Protein AF-A0A2D6MC67-F1 (afdb_monomer_lite)

Sequence (127 aa):
MSVSVLIITPRHADPTTIERLKERLAPCSVCTTSEEYDRRFMDAGSWSAWIRILAQGKDLYSQQPLFDEFYCLHLDLGKVNAELVNRALHIGKPVRYIDKNGTSRTVFSVEVVDPEDWATGWTINHD

Radius of gyration: 13.81 Å; chains: 1; bounding box: 29×30×40 Å

pLDDT: mean 92.16, std 5.94, range [59.84, 97.75]

Foldseek 3Di:
DAAEEEEEDAPDDDVVVVVVVVVVSPPHHYDYPVRLCVVPVVVLVDLVSSLCCQQPNADPPVRHRNHQEYEYADFFAAPSSQSSVQSNLVVPRWYWYQYPVRDIWTWNHKDAQDPVRRRGRIGTDTD

Structure (mmCIF, N/CA/C/O backbone):
data_AF-A0A2D6MC67-F1
#
_entry.id   AF-A0A2D6MC67-F1
#
loop_
_atom_site.group_PDB
_atom_site.id
_atom_site.type_symbol
_atom_site.label_atom_id
_atom_site.label_alt_id
_atom_site.label_comp_id
_atom_site.label_asym_id
_atom_site.label_entity_id
_atom_site.label_seq_id
_atom_site.pdbx_PDB_ins_code
_atom_site.Cartn_x
_atom_site.Cartn_y
_atom_site.Cartn_z
_atom_site.occupancy
_atom_site.B_iso_or_equiv
_atom_site.auth_seq_id
_atom_site.auth_comp_id
_atom_site.auth_asym_id
_atom_site.auth_atom_id
_atom_site.pdbx_PDB_model_num
ATOM 1 N N . MET A 1 1 ? -13.484 2.156 16.985 1.00 59.84 1 MET A N 1
ATOM 2 C CA . MET A 1 1 ? -12.155 1.617 16.629 1.00 59.84 1 MET A CA 1
ATOM 3 C C . MET A 1 1 ? -11.601 2.524 15.547 1.00 59.84 1 MET A C 1
ATOM 5 O O . MET A 1 1 ? -12.354 2.827 14.632 1.00 59.84 1 MET A O 1
ATOM 9 N N . SER A 1 2 ? -10.392 3.062 15.721 1.00 77.62 2 SER A N 1
ATOM 10 C CA . SER A 1 2 ? -9.775 3.916 14.698 1.00 77.62 2 SER A CA 1
ATOM 11 C C . SER A 1 2 ? -9.138 3.012 13.650 1.00 77.62 2 SER A C 1
ATOM 13 O O . SER A 1 2 ? -8.395 2.112 14.027 1.00 77.62 2 SER A O 1
ATOM 15 N N . VAL A 1 3 ? -9.481 3.211 12.379 1.00 89.19 3 VAL A N 1
ATOM 16 C CA . VAL A 1 3 ? -8.892 2.464 11.263 1.00 89.19 3 VAL A CA 1
ATOM 17 C C . VAL A 1 3 ? -7.472 2.977 11.047 1.00 89.19 3 VAL A C 1
ATOM 19 O O . VAL A 1 3 ? -7.234 4.187 11.041 1.00 89.19 3 VAL A O 1
ATOM 22 N N . SER A 1 4 ? -6.528 2.060 10.898 1.00 93.56 4 SER A N 1
ATOM 23 C CA . SER A 1 4 ? -5.124 2.332 10.607 1.00 93.56 4 SER A CA 1
ATOM 24 C C . SER A 1 4 ? -4.834 2.082 9.129 1.00 93.56 4 SER A C 1
ATOM 26 O O . SER A 1 4 ? -5.236 1.069 8.559 1.00 93.56 4 SER A O 1
ATOM 28 N N . VAL A 1 5 ? -4.155 3.017 8.478 1.00 95.50 5 VAL A N 1
ATOM 29 C CA . VAL A 1 5 ? -3.977 3.021 7.027 1.00 95.50 5 VAL A CA 1
ATOM 30 C C . VAL A 1 5 ? -2.515 3.232 6.667 1.00 95.50 5 VAL A C 1
ATOM 32 O O . VAL A 1 5 ? -1.876 4.158 7.170 1.00 95.50 5 VAL A O 1
ATOM 35 N N . LEU A 1 6 ? -2.007 2.406 5.750 1.00 96.75 6 LEU A N 1
ATOM 36 C CA . LEU A 1 6 ? -0.704 2.606 5.127 1.00 96.75 6 LEU A CA 1
ATOM 37 C C . LEU A 1 6 ? -0.858 3.149 3.702 1.00 96.75 6 LEU A C 1
ATOM 39 O O . LEU A 1 6 ? -1.429 2.494 2.832 1.00 96.75 6 LEU A O 1
ATOM 43 N N . ILE A 1 7 ? -0.288 4.319 3.438 1.00 95.31 7 ILE A N 1
ATOM 44 C CA . ILE A 1 7 ? -0.123 4.867 2.093 1.00 95.31 7 ILE A CA 1
ATOM 45 C C . ILE A 1 7 ? 1.195 4.350 1.518 1.00 95.31 7 ILE A C 1
ATOM 47 O O . ILE A 1 7 ? 2.278 4.639 2.030 1.00 95.31 7 ILE A O 1
ATOM 51 N N . ILE A 1 8 ? 1.104 3.620 0.415 1.00 94.56 8 ILE A N 1
ATOM 52 C CA . ILE A 1 8 ? 2.244 3.165 -0.371 1.00 94.56 8 ILE A CA 1
ATOM 53 C C . ILE A 1 8 ? 2.700 4.322 -1.254 1.00 94.56 8 ILE A C 1
ATOM 55 O O . ILE A 1 8 ? 2.077 4.653 -2.268 1.00 94.56 8 ILE A O 1
ATOM 59 N N . THR A 1 9 ? 3.790 4.956 -0.833 1.00 86.44 9 THR A N 1
ATOM 60 C CA . THR A 1 9 ? 4.388 6.104 -1.504 1.00 86.44 9 THR A CA 1
ATOM 61 C C . THR A 1 9 ? 5.442 5.637 -2.507 1.00 86.44 9 THR A C 1
ATOM 63 O O . THR A 1 9 ? 6.388 4.933 -2.138 1.00 86.44 9 THR A O 1
ATOM 66 N N . PRO A 1 10 ? 5.343 6.017 -3.791 1.00 77.69 10 PRO A N 1
ATOM 67 C CA . PRO A 1 10 ? 6.495 5.931 -4.674 1.00 77.69 10 PRO A CA 1
ATOM 68 C C . PRO A 1 10 ? 7.558 6.954 -4.274 1.00 77.69 10 PRO A C 1
ATOM 70 O O . PRO A 1 10 ? 7.290 7.941 -3.586 1.00 77.69 10 PRO A O 1
ATOM 73 N N . ARG A 1 11 ? 8.772 6.748 -4.790 1.00 69.88 11 ARG A N 1
ATOM 74 C CA . ARG A 1 11 ? 9.948 7.589 -4.523 1.00 69.88 11 ARG A CA 1
ATOM 75 C C . ARG A 1 11 ? 9.741 9.080 -4.835 1.00 69.88 11 ARG A C 1
ATOM 77 O O . ARG A 1 11 ? 10.428 9.914 -4.257 1.00 69.88 11 ARG A O 1
ATOM 84 N N . HIS A 1 12 ? 8.807 9.407 -5.728 1.00 69.94 12 HIS A N 1
ATOM 85 C CA . HIS A 1 12 ? 8.536 10.769 -6.201 1.00 69.94 12 HIS A CA 1
ATOM 86 C C . HIS A 1 12 ? 7.087 11.214 -5.963 1.00 69.94 12 HIS A C 1
ATOM 88 O O . HIS A 1 12 ? 6.567 12.040 -6.710 1.00 69.94 12 HIS A O 1
ATOM 94 N N . ALA A 1 13 ? 6.421 10.658 -4.948 1.00 74.38 13 ALA A N 1
ATOM 95 C CA . ALA A 1 13 ? 5.084 11.102 -4.578 1.00 74.38 13 ALA A CA 1
ATOM 96 C C . ALA A 1 13 ? 5.093 12.595 -4.216 1.00 74.38 13 ALA A C 1
ATOM 98 O O . ALA A 1 13 ? 5.902 13.036 -3.399 1.00 74.38 13 ALA A O 1
ATOM 99 N N . ASP A 1 14 ? 4.181 13.364 -4.811 1.00 82.38 14 ASP A N 1
ATOM 100 C CA . ASP A 1 14 ? 3.976 14.765 -4.452 1.00 82.38 14 ASP A CA 1
ATOM 101 C C . ASP A 1 14 ? 3.478 14.862 -2.994 1.00 82.38 14 ASP A C 1
ATOM 103 O O . ASP A 1 14 ? 2.413 14.312 -2.680 1.00 82.38 14 ASP A O 1
ATOM 107 N N . PRO A 1 15 ? 4.198 15.570 -2.099 1.00 85.31 15 PRO A N 1
ATOM 108 C CA . PRO A 1 15 ? 3.794 15.742 -0.704 1.00 85.31 15 PRO A CA 1
ATOM 109 C C . PRO A 1 15 ? 2.377 16.301 -0.554 1.00 85.31 15 PRO A C 1
ATOM 111 O O . PRO A 1 15 ? 1.644 15.897 0.345 1.00 85.31 15 PRO A O 1
ATOM 114 N N . THR A 1 16 ? 1.949 17.172 -1.473 1.00 86.62 16 THR A N 1
ATOM 115 C CA . THR A 1 16 ? 0.604 17.766 -1.455 1.00 86.62 16 THR A CA 1
ATOM 116 C C . THR A 1 16 ? -0.482 16.703 -1.615 1.00 86.62 16 THR A C 1
ATOM 118 O O . THR A 1 16 ? -1.535 16.778 -0.984 1.00 86.62 16 THR A O 1
ATOM 121 N N . THR A 1 17 ? -0.232 15.693 -2.449 1.00 85.12 17 THR A N 1
ATOM 122 C CA . THR A 1 17 ? -1.160 14.580 -2.676 1.00 85.12 17 THR A CA 1
ATOM 123 C C . THR A 1 17 ? -1.265 13.686 -1.438 1.00 85.12 17 THR A C 1
ATOM 125 O O . THR A 1 17 ? -2.368 13.282 -1.069 1.00 85.12 17 THR A O 1
ATOM 128 N N . ILE A 1 18 ? -0.142 13.427 -0.759 1.00 88.69 18 ILE A N 1
ATOM 129 C CA . ILE A 1 18 ? -0.113 12.653 0.491 1.00 88.69 18 ILE A CA 1
ATOM 130 C C . ILE A 1 18 ? -0.913 13.367 1.584 1.00 88.69 18 ILE A C 1
ATOM 132 O O . ILE A 1 18 ? -1.758 12.741 2.220 1.00 88.69 18 ILE A O 1
ATOM 136 N N . GLU A 1 19 ? -0.690 14.667 1.781 1.00 90.12 19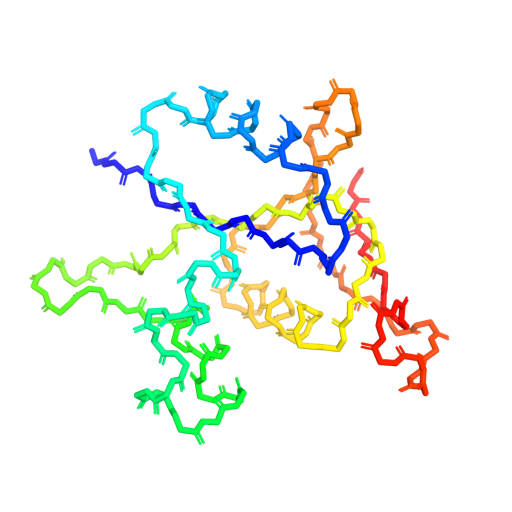 GLU A N 1
ATOM 137 C CA . GLU A 1 19 ? -1.383 15.431 2.825 1.00 90.12 19 GLU A CA 1
ATOM 138 C C . GLU A 1 19 ? -2.890 15.532 2.560 1.00 90.12 19 GLU A C 1
ATOM 140 O O . GLU A 1 19 ? -3.687 15.239 3.449 1.00 90.12 19 GLU A O 1
ATOM 145 N N . ARG A 1 20 ? -3.309 15.788 1.313 1.00 88.31 20 ARG A N 1
ATOM 146 C CA . ARG A 1 20 ? -4.737 15.738 0.938 1.00 88.31 20 ARG A CA 1
ATOM 147 C C . ARG A 1 20 ? -5.367 14.376 1.213 1.00 88.31 20 ARG A C 1
ATOM 149 O O . ARG A 1 20 ? -6.532 14.298 1.604 1.00 88.31 20 ARG A O 1
ATOM 156 N N . LEU A 1 21 ? -4.623 13.289 0.994 1.00 87.69 21 LEU A N 1
ATOM 157 C CA . LEU A 1 21 ? -5.123 11.954 1.295 1.00 87.69 21 LEU A CA 1
ATOM 158 C C . LEU A 1 21 ? -5.233 11.721 2.808 1.00 87.69 21 LEU A C 1
ATOM 160 O O . LEU A 1 21 ? -6.246 11.187 3.255 1.00 87.69 21 LEU A O 1
ATOM 164 N N . LYS A 1 22 ? -4.246 12.160 3.597 1.00 91.25 22 LYS A N 1
ATOM 165 C CA . LYS A 1 22 ? -4.305 12.119 5.068 1.00 91.25 22 LYS A CA 1
ATOM 166 C C . LYS A 1 22 ? -5.525 12.879 5.597 1.00 91.25 22 LYS A C 1
ATOM 168 O O . LYS A 1 22 ? -6.267 12.332 6.407 1.00 91.25 22 LYS A O 1
ATOM 173 N N . GLU A 1 23 ? -5.779 14.087 5.090 1.00 91.19 23 GLU A N 1
ATOM 174 C CA . GLU A 1 23 ? -6.959 14.892 5.438 1.00 91.19 23 GLU A CA 1
ATOM 175 C C . GLU A 1 23 ? -8.264 14.165 5.103 1.00 91.19 23 GLU A C 1
ATOM 177 O O . GLU A 1 23 ? -9.180 14.114 5.923 1.00 91.19 23 GLU A O 1
ATOM 182 N N . ARG A 1 24 ? -8.347 13.550 3.918 1.00 88.06 24 ARG A N 1
ATOM 183 C CA . ARG A 1 24 ? -9.549 12.830 3.481 1.00 88.06 24 ARG A CA 1
ATOM 184 C C . ARG A 1 24 ? -9.827 11.569 4.291 1.00 88.06 24 ARG A C 1
ATOM 186 O O . ARG A 1 24 ? -10.983 11.191 4.455 1.00 88.06 24 ARG A O 1
ATOM 193 N N . LEU A 1 25 ? -8.776 10.891 4.740 1.00 88.69 25 LEU A N 1
ATOM 194 C CA . LEU A 1 25 ? -8.889 9.672 5.531 1.00 88.69 25 LEU A CA 1
ATOM 195 C C . LEU A 1 25 ? -9.156 9.960 7.013 1.00 88.69 25 LEU A C 1
ATOM 197 O O . LEU A 1 25 ? -9.421 9.019 7.756 1.00 88.69 25 LEU A O 1
ATOM 201 N N . ALA A 1 26 ? -9.135 11.216 7.467 1.00 87.75 26 ALA A N 1
ATOM 202 C CA . ALA A 1 26 ? -9.489 11.550 8.842 1.00 87.75 26 ALA A CA 1
ATOM 203 C C . ALA A 1 26 ? -10.902 11.022 9.197 1.00 87.75 26 ALA A C 1
ATOM 205 O O . ALA A 1 26 ? -11.830 11.154 8.397 1.00 87.75 26 ALA A O 1
ATOM 206 N N . PRO A 1 27 ? -11.100 10.418 10.387 1.00 89.62 27 PRO A N 1
ATOM 207 C CA . PRO A 1 27 ? -10.197 10.390 11.542 1.00 89.62 27 PRO A CA 1
ATOM 208 C C . PRO A 1 27 ? -9.256 9.165 11.612 1.00 89.62 27 PRO A C 1
ATOM 210 O O . PRO A 1 27 ? -8.761 8.848 12.694 1.00 89.62 27 PRO A O 1
ATOM 213 N N . CYS A 1 28 ? -9.029 8.446 10.509 1.00 89.44 28 CYS A N 1
ATOM 214 C CA . CYS A 1 28 ? -8.142 7.279 10.486 1.00 89.44 28 CYS A CA 1
ATOM 215 C C . CYS A 1 28 ? -6.698 7.657 10.854 1.00 89.44 28 CYS A C 1
ATOM 217 O O . CYS A 1 28 ? -6.226 8.755 10.555 1.00 89.44 28 CYS A O 1
ATOM 219 N N . SER A 1 29 ? -5.972 6.726 11.473 1.00 91.50 29 SER A N 1
ATOM 220 C CA . SER A 1 29 ? -4.527 6.862 11.665 1.00 91.50 29 SER A CA 1
ATOM 221 C C . SER A 1 29 ? -3.826 6.526 10.354 1.00 91.50 29 SER A C 1
ATOM 223 O O . SER A 1 29 ? -3.927 5.401 9.878 1.00 91.50 29 SER A O 1
ATOM 225 N N . VAL A 1 3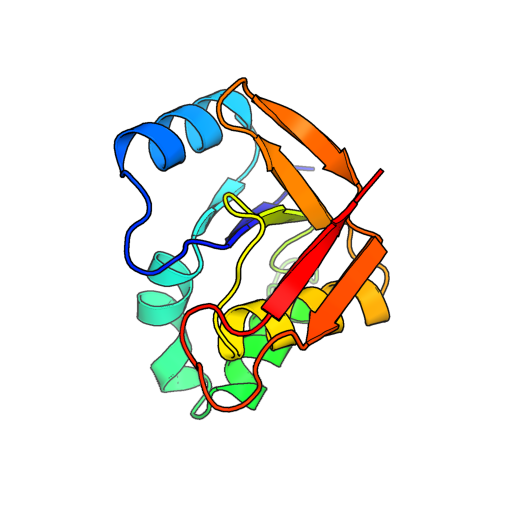0 ? -3.139 7.496 9.755 1.00 93.56 30 VAL A N 1
ATOM 226 C CA . VAL A 1 30 ? -2.508 7.336 8.440 1.00 93.56 30 VAL A CA 1
ATOM 227 C C . VAL A 1 30 ? -0.994 7.419 8.574 1.00 93.56 30 VAL A C 1
ATOM 229 O O . VAL A 1 30 ? -0.477 8.328 9.222 1.00 93.56 30 VAL A O 1
ATOM 232 N N . CYS A 1 31 ? -0.287 6.495 7.930 1.00 94.19 31 CYS A N 1
ATOM 233 C CA . CYS A 1 31 ? 1.167 6.506 7.817 1.00 94.19 31 CYS A CA 1
ATOM 234 C C . CYS A 1 31 ? 1.586 6.202 6.376 1.00 94.19 31 CYS A C 1
ATOM 236 O O . CYS A 1 31 ? 0.833 5.587 5.626 1.00 94.19 31 CYS A O 1
ATOM 238 N N . THR A 1 32 ? 2.779 6.619 5.973 1.00 94.50 32 THR A N 1
ATOM 239 C CA . THR A 1 32 ? 3.357 6.292 4.663 1.00 94.50 32 THR A CA 1
ATOM 240 C C . THR A 1 32 ? 4.405 5.188 4.773 1.00 94.50 32 THR A C 1
ATOM 242 O O . THR A 1 32 ? 5.026 5.002 5.820 1.00 94.50 32 THR A O 1
ATOM 245 N N . THR A 1 33 ? 4.674 4.485 3.671 1.00 94.44 33 THR A N 1
ATOM 246 C CA . THR A 1 33 ? 5.806 3.546 3.590 1.00 94.44 33 THR A CA 1
ATOM 247 C C . THR A 1 33 ? 7.147 4.215 3.895 1.00 94.44 33 THR A C 1
ATOM 249 O O . THR A 1 33 ? 8.016 3.569 4.468 1.00 94.44 33 THR A O 1
ATOM 252 N N . SER A 1 34 ? 7.311 5.505 3.578 1.00 91.94 34 SER A N 1
ATOM 253 C CA . SER A 1 34 ? 8.518 6.268 3.926 1.00 91.94 34 SER A CA 1
ATOM 254 C C . SER A 1 34 ? 8.646 6.497 5.438 1.00 91.94 34 SER A C 1
ATOM 256 O O . SER A 1 34 ? 9.687 6.210 6.017 1.00 91.94 34 SER A O 1
ATOM 258 N N . GLU A 1 35 ? 7.574 6.939 6.100 1.00 93.75 35 GLU A N 1
ATOM 259 C CA . GLU A 1 35 ? 7.557 7.130 7.561 1.00 93.75 35 GLU A CA 1
ATOM 260 C C . GLU A 1 35 ? 7.778 5.799 8.311 1.00 93.75 35 GLU A C 1
ATOM 262 O O . GLU A 1 35 ? 8.469 5.753 9.329 1.00 93.75 35 GLU A O 1
ATOM 267 N N . GLU A 1 36 ? 7.222 4.694 7.807 1.00 94.88 36 GLU A N 1
ATOM 268 C CA . GLU A 1 36 ? 7.434 3.354 8.367 1.00 94.88 36 GLU A CA 1
ATOM 269 C C . GLU A 1 36 ? 8.839 2.801 8.132 1.00 94.88 36 GLU A C 1
ATOM 271 O O . GLU A 1 36 ? 9.342 2.013 8.942 1.00 94.88 36 GLU A O 1
ATOM 276 N N . TYR A 1 37 ? 9.475 3.196 7.030 1.00 93.94 37 TYR A N 1
ATOM 277 C CA . TYR A 1 37 ? 10.861 2.849 6.761 1.00 93.94 37 TYR A CA 1
ATOM 278 C C . TYR A 1 37 ? 11.756 3.478 7.831 1.00 93.94 37 TYR A C 1
ATOM 280 O O . TYR A 1 37 ? 12.461 2.758 8.540 1.00 93.94 37 TYR A O 1
ATOM 288 N N . ASP A 1 38 ? 11.628 4.789 8.041 1.00 93.88 38 ASP A N 1
ATOM 289 C CA . ASP A 1 38 ? 12.413 5.523 9.038 1.00 93.88 38 ASP A CA 1
ATOM 290 C C . ASP A 1 38 ? 12.175 5.007 10.464 1.00 93.88 38 ASP A C 1
ATOM 292 O O . ASP A 1 38 ? 13.087 4.990 11.290 1.00 93.88 38 ASP A O 1
ATOM 296 N N . ARG A 1 39 ? 10.951 4.553 10.759 1.00 93.69 39 ARG A N 1
ATOM 297 C CA . ARG A 1 39 ? 10.568 4.099 12.099 1.00 93.69 39 ARG A CA 1
ATOM 298 C C . ARG A 1 39 ? 11.028 2.681 12.430 1.00 93.69 39 ARG A C 1
ATOM 300 O O . ARG A 1 39 ? 11.357 2.429 13.583 1.00 93.69 39 ARG A O 1
ATOM 307 N N . ARG A 1 40 ? 10.941 1.735 11.486 1.00 92.62 40 ARG A N 1
ATOM 308 C CA . ARG A 1 40 ? 11.020 0.290 11.802 1.00 92.62 40 ARG A CA 1
ATOM 309 C C . ARG A 1 40 ? 11.955 -0.518 10.912 1.00 92.62 40 ARG A C 1
ATOM 311 O O . ARG A 1 40 ? 12.167 -1.695 11.198 1.00 92.62 40 ARG A O 1
ATOM 318 N N . PHE A 1 41 ? 12.501 0.048 9.834 1.00 94.88 41 PHE A N 1
ATOM 319 C CA . PHE A 1 41 ? 13.296 -0.743 8.889 1.00 94.88 41 PHE A CA 1
ATOM 320 C C . PHE A 1 41 ? 14.565 -1.321 9.526 1.00 94.88 41 PHE A C 1
ATOM 322 O O . PHE A 1 41 ? 14.850 -2.507 9.358 1.00 94.88 41 PHE A O 1
ATOM 329 N N . MET A 1 42 ? 15.291 -0.508 10.300 1.00 94.69 42 MET A N 1
ATOM 330 C CA . MET A 1 42 ? 16.524 -0.947 10.963 1.00 94.69 42 MET A CA 1
ATOM 331 C C . MET A 1 42 ? 16.268 -2.088 11.954 1.00 94.69 42 MET A C 1
ATOM 333 O O . MET A 1 42 ? 17.012 -3.066 11.952 1.00 94.69 42 MET A O 1
ATOM 337 N N . ASP A 1 43 ? 15.176 -2.014 12.719 1.00 93.12 43 ASP A N 1
ATOM 338 C CA . ASP A 1 43 ? 14.780 -3.064 13.666 1.00 93.12 43 ASP A CA 1
ATOM 339 C C . ASP A 1 43 ? 14.305 -4.342 12.961 1.00 93.12 43 ASP A C 1
ATOM 341 O O . ASP A 1 43 ? 14.479 -5.449 13.471 1.00 93.12 43 ASP A O 1
ATOM 345 N N . ALA A 1 44 ? 13.716 -4.212 11.768 1.00 93.94 44 ALA A N 1
ATOM 346 C CA . ALA A 1 44 ? 13.294 -5.352 10.961 1.00 93.94 44 ALA A CA 1
ATOM 347 C C . ALA A 1 44 ? 14.484 -6.143 10.384 1.00 93.94 44 ALA A C 1
ATOM 349 O O . ALA A 1 44 ? 14.359 -7.341 10.122 1.00 93.94 44 ALA A O 1
ATOM 350 N N . GLY A 1 45 ? 15.623 -5.485 10.143 1.00 94.38 45 GLY A N 1
ATOM 351 C CA . GLY A 1 45 ? 16.879 -6.100 9.693 1.00 94.38 45 GLY A CA 1
ATOM 352 C C . GLY A 1 45 ? 16.913 -6.574 8.232 1.00 94.38 45 GLY A C 1
ATOM 353 O O . GLY A 1 45 ? 17.967 -6.975 7.744 1.00 94.38 45 GLY A O 1
ATOM 354 N N . SER A 1 46 ? 15.790 -6.545 7.509 1.00 96.12 46 SER A N 1
ATOM 355 C CA . SER A 1 46 ? 15.727 -6.844 6.071 1.00 96.12 46 SER A CA 1
ATOM 356 C C . SER A 1 46 ? 14.436 -6.325 5.436 1.00 96.12 46 SER A C 1
ATOM 358 O O . SER A 1 46 ? 13.417 -6.177 6.112 1.00 96.12 46 SER A O 1
ATOM 360 N N . TRP A 1 47 ? 14.444 -6.148 4.110 1.00 94.88 47 TRP A N 1
ATOM 361 C CA . TRP A 1 47 ? 13.248 -5.802 3.332 1.00 94.88 47 TRP A CA 1
ATOM 362 C C . TRP A 1 47 ? 12.109 -6.801 3.523 1.00 94.88 47 TRP A C 1
ATOM 364 O O . TRP A 1 47 ? 10.980 -6.401 3.790 1.00 94.88 47 TRP A O 1
ATOM 374 N N . SER A 1 48 ? 12.396 -8.102 3.459 1.00 95.81 48 SER A N 1
ATOM 375 C CA . SER A 1 48 ? 11.367 -9.139 3.586 1.00 95.81 48 SER A CA 1
ATOM 376 C C . SER A 1 48 ? 10.750 -9.186 4.988 1.00 95.81 48 SER A C 1
ATOM 378 O O . SER A 1 48 ? 9.543 -9.395 5.123 1.00 95.81 48 SER A O 1
ATOM 380 N N . ALA A 1 49 ? 11.549 -8.963 6.038 1.00 95.94 49 ALA A N 1
ATOM 381 C CA . ALA A 1 49 ? 11.035 -8.850 7.401 1.00 95.94 49 ALA A CA 1
ATOM 382 C C . ALA A 1 49 ? 10.189 -7.584 7.577 1.00 95.94 49 ALA A C 1
ATOM 384 O O . ALA A 1 49 ? 9.101 -7.657 8.148 1.00 95.94 49 ALA A O 1
ATOM 385 N N . TRP A 1 50 ? 10.638 -6.452 7.032 1.00 96.62 50 TRP A N 1
ATOM 386 C CA . TRP A 1 50 ? 9.905 -5.188 7.082 1.00 96.62 50 TRP A CA 1
ATOM 387 C C . TRP A 1 50 ? 8.557 -5.286 6.359 1.00 96.62 50 TRP A C 1
ATOM 389 O O . TRP A 1 50 ? 7.522 -5.002 6.957 1.00 96.62 50 TRP A O 1
ATOM 399 N N . ILE A 1 51 ? 8.530 -5.828 5.137 1.00 96.56 51 ILE A N 1
ATOM 400 C CA . ILE A 1 51 ? 7.295 -6.112 4.387 1.00 96.56 51 ILE A CA 1
ATOM 401 C C . ILE A 1 51 ? 6.344 -6.991 5.206 1.00 96.56 51 ILE A C 1
ATOM 403 O O . ILE A 1 51 ? 5.147 -6.715 5.296 1.00 96.56 51 ILE A O 1
ATOM 407 N N . ARG A 1 52 ? 6.866 -8.050 5.836 1.00 95.50 52 ARG A N 1
ATOM 408 C CA . ARG A 1 52 ? 6.067 -8.929 6.695 1.00 95.50 52 ARG A CA 1
ATOM 409 C C . ARG A 1 52 ? 5.495 -8.177 7.899 1.00 95.50 52 ARG A C 1
ATOM 411 O O . ARG A 1 52 ? 4.339 -8.416 8.236 1.00 95.50 52 ARG A O 1
ATOM 418 N N . ILE A 1 53 ? 6.262 -7.295 8.538 1.00 95.38 53 ILE A N 1
ATOM 419 C CA . ILE A 1 53 ? 5.791 -6.471 9.660 1.00 95.38 53 ILE A CA 1
ATOM 420 C C . ILE A 1 53 ? 4.671 -5.537 9.202 1.00 95.38 53 ILE A C 1
ATOM 422 O O . ILE A 1 53 ? 3.628 -5.503 9.842 1.00 95.38 53 ILE A O 1
ATOM 426 N N . LEU A 1 54 ? 4.817 -4.840 8.078 1.00 96.00 54 LEU A N 1
ATOM 427 C CA . LEU A 1 54 ? 3.768 -3.938 7.594 1.00 96.00 54 LEU A CA 1
ATOM 428 C C . LEU A 1 54 ? 2.495 -4.697 7.203 1.00 96.00 54 LEU A C 1
ATOM 430 O O . LEU A 1 54 ? 1.393 -4.355 7.632 1.00 96.00 54 LEU A O 1
ATOM 434 N N . ALA A 1 55 ? 2.641 -5.780 6.439 1.00 95.25 55 ALA A N 1
ATOM 435 C CA . ALA A 1 55 ? 1.503 -6.563 5.984 1.00 95.25 55 ALA A CA 1
ATOM 436 C C . ALA A 1 55 ? 0.822 -7.331 7.125 1.00 95.25 55 ALA A C 1
ATOM 438 O O . ALA A 1 55 ? -0.395 -7.397 7.148 1.00 95.25 55 ALA A O 1
ATOM 439 N N . GLN A 1 56 ? 1.551 -7.916 8.078 1.00 94.19 56 GLN A N 1
ATOM 440 C CA . GLN A 1 56 ? 1.000 -8.899 9.036 1.00 94.19 56 GLN A CA 1
ATOM 441 C C . GLN A 1 56 ? 1.225 -8.540 10.509 1.00 94.19 56 GLN A C 1
ATOM 443 O O . GLN A 1 56 ? 0.723 -9.237 11.391 1.00 94.19 56 GLN A O 1
ATOM 448 N N . GLY A 1 57 ? 2.001 -7.497 10.789 1.00 91.50 57 GLY A N 1
ATOM 449 C CA . GLY A 1 57 ? 2.343 -7.087 12.141 1.00 91.50 57 GLY A CA 1
ATOM 450 C C . GLY A 1 57 ? 1.128 -6.621 12.926 1.00 91.50 57 GLY A C 1
ATOM 451 O O . GLY A 1 57 ? 0.126 -6.161 12.369 1.00 91.50 57 GLY A O 1
ATOM 452 N N . LYS A 1 58 ? 1.248 -6.747 14.244 1.00 92.25 58 LYS A N 1
ATOM 453 C CA . LYS A 1 58 ? 0.254 -6.312 15.215 1.00 92.25 58 LYS A CA 1
ATOM 454 C C . LYS A 1 58 ? 0.907 -5.401 16.235 1.00 92.25 58 LYS A C 1
ATOM 456 O O . LYS A 1 58 ? 2.073 -5.600 16.579 1.00 92.25 58 LYS A O 1
ATOM 461 N N . ASP A 1 59 ? 0.148 -4.439 16.732 1.00 88.62 59 ASP A N 1
ATOM 462 C CA . ASP A 1 59 ? 0.549 -3.689 17.910 1.00 88.62 59 ASP A CA 1
ATOM 463 C C . ASP A 1 59 ? 0.604 -4.627 19.127 1.00 88.62 59 ASP A C 1
ATOM 465 O O . ASP A 1 59 ? -0.299 -5.438 19.356 1.00 88.62 59 ASP A O 1
ATOM 469 N N . LEU A 1 60 ? 1.691 -4.542 19.896 1.00 85.88 60 LEU A N 1
ATOM 470 C CA . LEU A 1 60 ? 1.981 -5.494 20.972 1.00 85.88 60 LEU A CA 1
ATOM 471 C C . LEU A 1 60 ? 0.942 -5.439 22.094 1.00 85.88 60 LEU A C 1
ATOM 473 O O . LEU A 1 60 ? 0.634 -6.469 22.694 1.00 85.88 60 LEU A O 1
ATOM 477 N N . TYR A 1 61 ? 0.392 -4.257 22.364 1.00 88.00 61 TYR A N 1
ATOM 478 C CA . TYR A 1 61 ? -0.516 -4.040 23.484 1.00 88.00 61 TYR A CA 1
ATOM 479 C C . TYR A 1 61 ? -1.966 -4.321 23.099 1.00 88.00 61 TYR A C 1
ATOM 481 O O . TYR A 1 61 ? -2.661 -5.066 23.784 1.00 88.00 61 TYR A O 1
ATOM 489 N N . SER A 1 62 ? -2.424 -3.753 21.986 1.00 89.19 62 SER A N 1
ATOM 490 C CA . SER A 1 62 ? -3.810 -3.878 21.526 1.00 89.19 62 SER A CA 1
ATOM 491 C C . SER A 1 62 ? -4.086 -5.167 20.752 1.00 89.19 62 SER A C 1
ATOM 493 O O . SER A 1 62 ? -5.252 -5.516 20.558 1.00 89.19 62 SER A O 1
ATOM 495 N N . GLN A 1 63 ? -3.038 -5.866 20.293 1.00 91.38 63 GLN A N 1
ATOM 496 C CA . GLN A 1 63 ? -3.115 -7.049 19.426 1.00 91.38 63 GLN A CA 1
ATOM 497 C C . GLN A 1 63 ? -3.851 -6.802 18.094 1.00 91.38 63 GLN A C 1
ATOM 499 O O . GLN A 1 63 ? -4.151 -7.752 17.362 1.00 91.38 63 GLN A O 1
ATOM 504 N N . GLN A 1 64 ? -4.119 -5.536 17.761 1.00 90.56 64 GLN A N 1
ATOM 505 C CA . GLN A 1 64 ? -4.721 -5.128 16.498 1.00 90.56 64 GLN A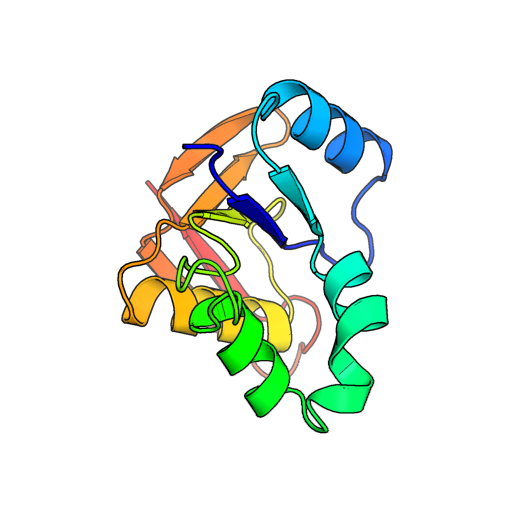 CA 1
ATOM 506 C C . GLN A 1 64 ? -3.668 -5.113 15.387 1.00 90.56 64 GLN A C 1
ATOM 508 O O . GLN A 1 64 ? -2.484 -4.918 15.682 1.00 90.56 64 GLN A O 1
ATOM 513 N N . PRO A 1 65 ? -4.058 -5.325 14.117 1.00 92.56 65 PRO A N 1
ATOM 514 C CA . PRO A 1 65 ? -3.164 -5.116 12.983 1.00 92.56 65 PRO A CA 1
ATOM 515 C C . PRO A 1 65 ? -2.507 -3.730 13.035 1.00 92.56 65 PRO A C 1
ATOM 517 O O . PRO A 1 65 ? -3.141 -2.762 13.436 1.00 92.56 65 PRO A O 1
ATOM 520 N N . LEU A 1 66 ? -1.245 -3.625 12.606 1.00 93.56 66 LEU A N 1
ATOM 521 C CA . LEU A 1 66 ? -0.574 -2.319 12.486 1.00 93.56 66 LEU A CA 1
ATOM 522 C C . LEU A 1 66 ? -1.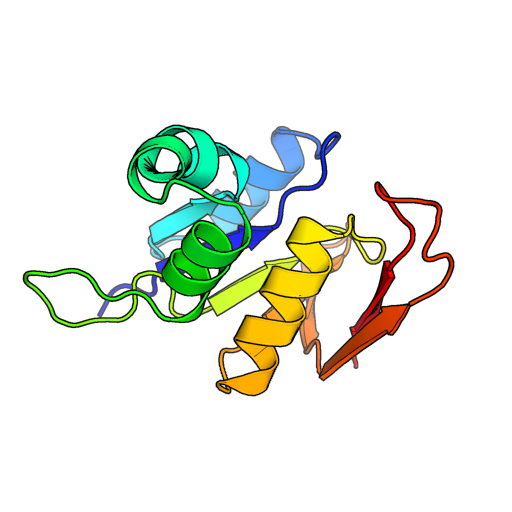252 -1.407 11.456 1.00 93.56 66 LEU A C 1
ATOM 524 O O . LEU A 1 66 ? -1.233 -0.191 11.611 1.00 93.56 66 LEU A O 1
ATOM 528 N N . PHE A 1 67 ? -1.806 -2.020 10.410 1.00 96.06 67 PHE A N 1
ATOM 529 C CA . PHE A 1 67 ? -2.529 -1.363 9.328 1.00 96.06 67 PHE A CA 1
ATOM 530 C C . PHE A 1 67 ? -3.719 -2.229 8.936 1.00 96.06 67 PHE A C 1
ATOM 532 O O . PHE A 1 67 ? -3.543 -3.417 8.652 1.00 96.06 67 PHE A O 1
ATOM 539 N N . ASP A 1 68 ? -4.908 -1.653 8.908 1.00 94.88 68 ASP A N 1
ATOM 540 C CA . ASP A 1 68 ? -6.142 -2.306 8.484 1.00 94.88 68 ASP A CA 1
ATOM 541 C C . ASP A 1 68 ? -6.278 -2.282 6.958 1.00 94.88 68 ASP A C 1
ATOM 543 O O . ASP A 1 68 ? -6.683 -3.279 6.367 1.00 94.88 68 ASP A O 1
ATOM 547 N N . GLU A 1 69 ? -5.874 -1.181 6.313 1.00 95.38 69 GLU A N 1
ATOM 548 C CA . GLU A 1 69 ? -5.990 -0.978 4.863 1.00 95.38 69 GLU A CA 1
ATOM 549 C C . GLU A 1 69 ? -4.730 -0.358 4.242 1.00 95.38 69 GLU A C 1
ATOM 551 O O . GLU A 1 69 ? -3.947 0.328 4.906 1.00 95.38 69 GLU A O 1
ATOM 556 N N . PHE A 1 70 ? -4.552 -0.583 2.939 1.00 96.94 70 PHE A N 1
ATOM 557 C CA . PHE A 1 70 ? -3.423 -0.086 2.153 1.00 96.94 70 PHE A CA 1
ATOM 558 C C . PHE A 1 70 ? -3.919 0.766 0.986 1.00 96.94 70 PHE A C 1
ATOM 560 O O . PHE A 1 70 ? -4.875 0.395 0.306 1.00 96.94 70 PHE A O 1
ATOM 567 N N . TYR A 1 71 ? -3.245 1.885 0.725 1.00 95.56 71 TYR A N 1
ATOM 568 C CA . TYR A 1 71 ? -3.584 2.806 -0.359 1.00 95.56 71 TYR A CA 1
ATOM 569 C C . TYR A 1 71 ? -2.389 3.047 -1.275 1.00 95.56 71 TYR A C 1
ATOM 571 O O . TYR A 1 71 ? -1.355 3.550 -0.845 1.00 95.56 71 TYR A O 1
ATOM 579 N N . CYS A 1 72 ? -2.544 2.728 -2.551 1.00 94.69 72 CYS A N 1
ATOM 580 C CA . CYS A 1 72 ? -1.573 2.989 -3.602 1.00 94.69 72 CYS A CA 1
ATOM 581 C C . CYS A 1 72 ? -1.916 4.301 -4.311 1.00 94.69 72 CYS A C 1
ATOM 583 O O . CYS A 1 72 ? -3.059 4.511 -4.719 1.00 94.69 72 CYS A O 1
ATOM 585 N N . LEU A 1 73 ? -0.921 5.172 -4.482 1.00 91.94 73 LEU A N 1
ATOM 586 C CA . LEU A 1 73 ? -1.086 6.459 -5.174 1.00 91.94 73 LEU A CA 1
ATOM 587 C C . LEU A 1 73 ? -0.774 6.392 -6.676 1.00 91.94 73 LEU A C 1
ATOM 589 O O . LEU A 1 73 ? -1.120 7.299 -7.426 1.00 91.94 73 LEU A O 1
ATOM 593 N N . HIS A 1 74 ? -0.094 5.336 -7.118 1.00 91.25 74 HIS A N 1
ATOM 594 C CA . HIS A 1 74 ? 0.323 5.134 -8.502 1.00 91.25 74 HIS A CA 1
ATOM 595 C C . HIS A 1 74 ? 0.005 3.704 -8.931 1.00 91.25 74 HIS A C 1
ATOM 597 O O . HIS A 1 74 ? -0.034 2.808 -8.087 1.00 91.25 74 HIS A O 1
ATOM 603 N N . LEU A 1 75 ? -0.238 3.525 -10.231 1.00 93.00 75 LEU A N 1
ATOM 604 C CA . LEU A 1 75 ? -0.423 2.203 -10.830 1.00 93.00 75 LEU A CA 1
ATOM 605 C C . LEU A 1 75 ? 0.895 1.441 -10.864 1.00 93.00 75 LEU A C 1
ATOM 607 O O . LEU A 1 75 ? 0.923 0.262 -10.532 1.00 93.00 75 LEU A O 1
ATOM 611 N N . ASP A 1 76 ? 1.976 2.143 -11.192 1.00 93.81 76 ASP A N 1
ATOM 612 C CA . ASP A 1 76 ? 3.302 1.556 -11.273 1.00 93.81 76 ASP A CA 1
ATOM 613 C C . ASP A 1 76 ? 3.982 1.565 -9.902 1.00 93.81 76 ASP A C 1
ATOM 615 O O . ASP A 1 76 ? 3.965 2.558 -9.162 1.00 93.81 76 ASP A O 1
ATOM 619 N N . LEU A 1 77 ? 4.584 0.433 -9.560 1.00 94.06 77 LEU A N 1
ATOM 620 C CA . LEU A 1 77 ? 5.211 0.161 -8.281 1.00 94.06 77 LEU A CA 1
ATOM 621 C C . LEU A 1 77 ? 6.653 -0.294 -8.479 1.00 94.06 77 LEU A C 1
ATOM 623 O O . LEU A 1 77 ? 6.984 -1.023 -9.412 1.00 94.06 77 LEU A O 1
ATOM 627 N N . GLY A 1 78 ? 7.495 0.063 -7.512 1.00 93.44 78 GLY A N 1
ATOM 628 C CA . GLY A 1 78 ? 8.799 -0.567 -7.351 1.00 93.44 78 GLY A CA 1
ATOM 629 C C . GLY A 1 78 ? 8.678 -1.929 -6.676 1.00 93.44 78 GLY A C 1
ATOM 630 O O . GLY A 1 78 ? 7.699 -2.205 -5.975 1.00 93.44 78 GLY A O 1
ATOM 631 N N . LYS A 1 79 ? 9.720 -2.751 -6.813 1.00 93.75 79 LYS A N 1
ATOM 632 C CA . LYS A 1 79 ? 9.753 -4.146 -6.347 1.00 93.75 79 LYS A CA 1
ATOM 633 C C . LYS A 1 79 ? 9.263 -4.333 -4.908 1.00 93.75 79 LYS A C 1
ATOM 635 O O . LYS A 1 79 ? 8.396 -5.157 -4.646 1.00 93.75 79 LYS A O 1
ATOM 640 N N . VAL A 1 80 ? 9.788 -3.536 -3.975 1.00 94.06 80 VAL A N 1
ATOM 641 C CA . VAL A 1 80 ? 9.442 -3.619 -2.543 1.00 94.06 80 VAL A CA 1
ATOM 642 C C . VAL A 1 80 ? 7.961 -3.314 -2.303 1.00 94.06 80 VAL A C 1
ATOM 644 O O . VAL A 1 80 ? 7.294 -4.017 -1.546 1.00 94.06 80 VAL A O 1
ATOM 647 N N . ASN A 1 81 ? 7.432 -2.284 -2.966 1.00 95.44 81 ASN A N 1
ATOM 648 C CA . ASN A 1 81 ? 6.030 -1.899 -2.839 1.00 95.44 81 ASN A CA 1
ATOM 649 C C . ASN A 1 81 ? 5.112 -2.950 -3.476 1.00 95.44 81 ASN A C 1
ATOM 651 O O . ASN A 1 81 ? 4.081 -3.286 -2.899 1.00 95.44 81 ASN A O 1
ATOM 655 N N . ALA A 1 82 ? 5.504 -3.519 -4.616 1.00 96.12 82 ALA A N 1
ATOM 656 C CA . ALA A 1 82 ? 4.792 -4.618 -5.258 1.00 96.12 82 ALA A CA 1
ATOM 657 C C . ALA A 1 82 ? 4.748 -5.873 -4.372 1.00 96.12 82 ALA A C 1
ATOM 659 O O . ALA A 1 82 ? 3.685 -6.468 -4.188 1.00 96.12 82 ALA A O 1
ATOM 660 N N . GLU A 1 83 ? 5.876 -6.254 -3.764 1.00 96.25 83 GLU A N 1
ATOM 661 C CA . GLU A 1 83 ? 5.942 -7.358 -2.800 1.00 96.25 83 GLU A CA 1
ATOM 662 C C . GLU A 1 83 ? 5.050 -7.097 -1.577 1.00 96.25 83 GLU A C 1
ATOM 664 O O . GLU A 1 83 ? 4.347 -8.004 -1.124 1.00 96.25 83 GLU A O 1
ATOM 669 N N . LEU A 1 84 ? 5.022 -5.859 -1.072 1.00 96.81 84 LEU A N 1
ATOM 670 C CA . LEU A 1 84 ? 4.151 -5.453 0.030 1.00 96.81 84 LEU A CA 1
ATOM 671 C C . LEU A 1 84 ? 2.665 -5.566 -0.325 1.00 96.81 84 LEU A C 1
ATOM 673 O O . LEU A 1 84 ? 1.907 -6.164 0.441 1.00 96.81 84 LEU A O 1
ATOM 677 N N . VAL A 1 85 ? 2.255 -5.043 -1.484 1.00 97.12 85 VAL A N 1
ATOM 678 C CA . VAL A 1 85 ? 0.868 -5.140 -1.966 1.00 97.12 85 VAL A CA 1
ATOM 679 C C . VAL A 1 85 ? 0.466 -6.598 -2.147 1.00 97.12 85 VAL A C 1
ATOM 681 O O . VAL A 1 85 ? -0.556 -7.017 -1.609 1.00 97.12 85 VAL A O 1
ATOM 684 N N . ASN A 1 86 ? 1.286 -7.398 -2.830 1.00 97.19 86 ASN A N 1
ATOM 685 C CA . ASN A 1 86 ? 1.014 -8.822 -3.023 1.00 97.19 86 ASN A CA 1
ATOM 686 C C . ASN A 1 86 ? 0.865 -9.559 -1.690 1.00 97.19 86 ASN A C 1
ATOM 688 O O . ASN A 1 86 ? -0.048 -10.368 -1.520 1.00 97.19 86 ASN A O 1
ATOM 692 N N . ARG A 1 87 ? 1.726 -9.256 -0.712 1.00 96.81 87 ARG A N 1
ATOM 693 C CA . ARG A 1 87 ? 1.641 -9.832 0.633 1.00 96.81 87 ARG A CA 1
ATOM 694 C C . ARG A 1 87 ? 0.342 -9.437 1.333 1.00 96.81 87 ARG A C 1
ATOM 696 O O . ARG A 1 87 ? -0.258 -10.303 1.964 1.00 96.81 87 ARG A O 1
ATOM 703 N N . ALA A 1 88 ? -0.071 -8.172 1.240 1.00 96.88 88 ALA A N 1
ATOM 704 C CA . ALA A 1 88 ? -1.307 -7.662 1.832 1.00 96.88 88 ALA A CA 1
ATOM 705 C C . ALA A 1 88 ? -2.551 -8.313 1.201 1.00 96.88 88 ALA A C 1
ATOM 707 O O . ALA A 1 88 ? -3.406 -8.822 1.925 1.00 96.88 88 ALA A O 1
ATOM 708 N N . LEU A 1 89 ? -2.605 -8.403 -0.130 1.00 97.00 89 LEU A N 1
ATOM 709 C CA . LEU A 1 89 ? -3.679 -9.092 -0.851 1.00 97.00 89 LEU A CA 1
ATOM 710 C C . LEU A 1 89 ? -3.765 -10.572 -0.460 1.00 97.00 89 LEU A C 1
ATOM 712 O O . LEU A 1 89 ? -4.844 -11.078 -0.167 1.00 97.00 89 LEU A O 1
ATOM 716 N N . HIS A 1 90 ? -2.622 -11.260 -0.390 1.00 96.56 90 HIS A N 1
ATOM 717 C CA . HIS A 1 90 ? -2.567 -12.691 -0.084 1.00 96.56 90 HIS A CA 1
ATOM 718 C C . HIS A 1 90 ? -3.138 -13.044 1.299 1.00 96.56 90 HIS A C 1
ATOM 720 O O . HIS A 1 90 ? -3.682 -14.127 1.488 1.00 96.56 90 HIS A O 1
ATOM 726 N N . ILE A 1 91 ? -3.029 -12.137 2.271 1.00 94.81 91 ILE A N 1
ATOM 727 C CA . ILE A 1 91 ? -3.610 -12.314 3.613 1.00 94.81 91 ILE A CA 1
ATOM 728 C C . ILE A 1 91 ? -5.018 -11.722 3.752 1.00 94.81 91 ILE A C 1
ATOM 730 O O . ILE A 1 91 ? -5.538 -11.659 4.865 1.00 94.81 91 ILE A O 1
ATOM 734 N N . GLY A 1 92 ? -5.616 -11.258 2.654 1.00 95.00 92 GLY A N 1
ATOM 735 C CA . GLY A 1 92 ? -6.962 -10.693 2.636 1.00 95.00 92 GLY A CA 1
ATOM 736 C C . GLY A 1 92 ? -7.066 -9.275 3.197 1.00 95.00 92 GLY A C 1
ATOM 737 O O . GLY A 1 92 ? -8.158 -8.876 3.599 1.00 95.00 92 GLY A O 1
ATOM 738 N N . LYS A 1 93 ? -5.969 -8.507 3.251 1.00 95.62 93 LYS A N 1
ATOM 739 C CA . LYS A 1 93 ? -6.055 -7.087 3.613 1.00 95.62 93 LYS A CA 1
ATOM 740 C C . LYS A 1 93 ? -6.583 -6.264 2.435 1.00 95.62 93 LYS A C 1
ATOM 742 O O . LYS A 1 93 ? -6.106 -6.455 1.314 1.00 95.62 93 LYS A O 1
ATOM 747 N N . PRO A 1 94 ? -7.514 -5.324 2.674 1.00 96.19 94 PRO A N 1
ATOM 748 C CA . PRO A 1 94 ? -7.963 -4.399 1.647 1.00 96.19 94 PRO A CA 1
ATOM 749 C C . PRO A 1 94 ? -6.803 -3.558 1.113 1.00 96.19 94 PRO A C 1
ATOM 751 O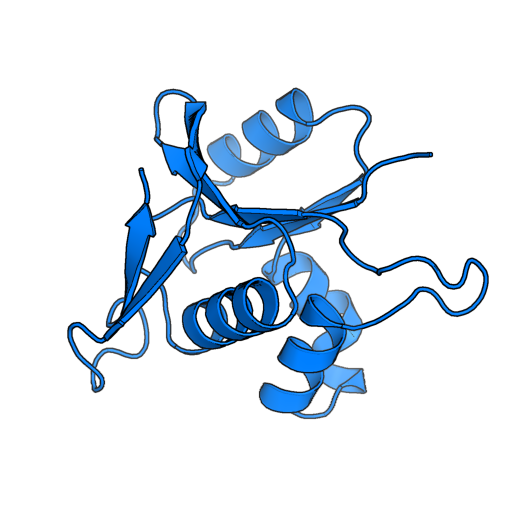 O . PRO A 1 94 ? -6.084 -2.904 1.875 1.00 96.19 94 PRO A O 1
ATOM 754 N N . VAL A 1 95 ? -6.660 -3.549 -0.209 1.00 97.69 95 VAL A N 1
ATOM 755 C CA . VAL A 1 95 ? -5.752 -2.655 -0.924 1.00 97.69 95 VAL A CA 1
ATOM 756 C C . VAL A 1 95 ? -6.571 -1.840 -1.916 1.00 97.69 95 VAL A C 1
ATOM 758 O O . VAL A 1 95 ? -7.394 -2.381 -2.658 1.00 97.69 95 VAL A O 1
ATOM 761 N N . ARG A 1 96 ? -6.362 -0.526 -1.923 1.00 96.56 96 ARG A N 1
ATOM 762 C CA . ARG A 1 96 ? -7.057 0.408 -2.805 1.00 96.56 96 ARG A CA 1
ATOM 763 C C . ARG A 1 96 ? -6.065 1.234 -3.602 1.00 96.56 96 ARG A C 1
ATOM 765 O O . ARG A 1 96 ? -5.054 1.677 -3.073 1.00 96.56 96 ARG A O 1
ATOM 772 N N . TYR A 1 97 ? -6.382 1.495 -4.858 1.00 94.94 97 TYR A N 1
ATOM 773 C CA . TYR A 1 97 ? -5.714 2.502 -5.668 1.00 94.94 97 TYR A CA 1
ATOM 774 C C . TYR A 1 97 ? -6.526 3.796 -5.596 1.00 94.94 97 TYR A C 1
ATOM 776 O O . TYR A 1 97 ? -7.758 3.752 -5.626 1.00 94.94 97 TYR A O 1
ATOM 784 N N . ILE A 1 98 ? -5.859 4.942 -5.463 1.00 91.25 98 ILE A N 1
ATOM 785 C CA . ILE A 1 98 ? -6.489 6.259 -5.570 1.00 91.25 98 ILE A CA 1
ATOM 786 C C . ILE A 1 98 ? -5.894 6.994 -6.762 1.00 91.25 98 ILE A C 1
ATOM 788 O O . ILE A 1 98 ? -4.691 7.243 -6.812 1.00 91.25 98 ILE A O 1
ATOM 792 N N . ASP A 1 99 ? -6.760 7.371 -7.701 1.00 87.94 99 ASP A N 1
ATOM 793 C CA . ASP A 1 99 ? -6.361 8.190 -8.838 1.00 87.94 99 ASP A CA 1
ATOM 794 C C . ASP A 1 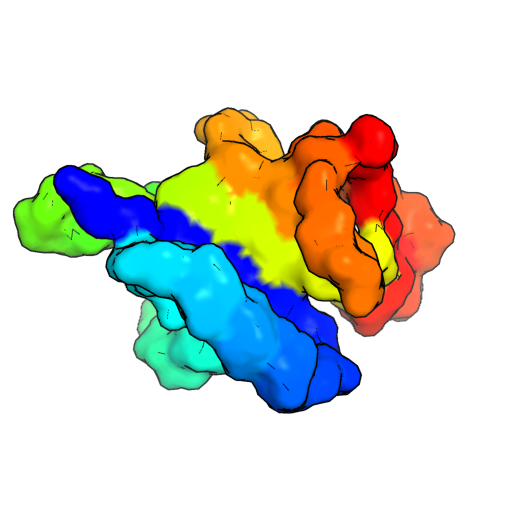99 ? -6.167 9.668 -8.447 1.00 87.94 99 ASP A C 1
ATOM 796 O O . ASP A 1 99 ? -6.545 10.130 -7.367 1.00 87.94 99 ASP A O 1
ATOM 800 N N . LYS A 1 100 ? -5.616 10.454 -9.374 1.00 82.25 100 LYS A N 1
ATOM 801 C CA . LYS A 1 100 ? -5.409 11.904 -9.206 1.00 82.25 100 LYS A CA 1
ATOM 802 C C . LYS A 1 100 ? -6.689 12.712 -8.939 1.00 82.25 100 LYS A C 1
ATOM 804 O O . LYS A 1 100 ? -6.603 13.844 -8.473 1.00 82.25 100 LYS A O 1
ATOM 809 N N . ASN A 1 101 ? -7.859 12.163 -9.264 1.00 83.94 101 ASN A N 1
ATOM 810 C CA . ASN A 1 101 ? -9.161 12.784 -9.024 1.00 83.94 101 ASN A CA 1
ATOM 811 C C . ASN A 1 101 ? -9.740 12.375 -7.657 1.00 83.94 101 ASN A C 1
ATOM 813 O O . ASN A 1 101 ? -10.810 12.842 -7.273 1.00 83.94 101 ASN A O 1
ATOM 817 N N . GLY A 1 102 ? -9.051 11.500 -6.919 1.00 82.88 102 GLY A N 1
ATOM 818 C CA . GLY A 1 102 ? -9.510 10.938 -5.660 1.00 82.88 102 GLY A CA 1
ATOM 819 C C . GLY A 1 102 ? -10.426 9.721 -5.820 1.00 82.88 102 GLY A C 1
ATOM 820 O O . GLY A 1 102 ? -10.932 9.215 -4.814 1.00 82.88 102 GLY A O 1
ATOM 821 N N . THR A 1 103 ? -10.668 9.220 -7.029 1.00 89.44 103 THR A N 1
ATOM 822 C CA . THR A 1 103 ? -11.473 8.009 -7.219 1.00 89.44 103 THR A CA 1
ATOM 823 C C . THR A 1 103 ? -10.727 6.829 -6.624 1.00 89.44 103 THR A C 1
ATOM 825 O O . THR A 1 103 ? -9.573 6.586 -6.973 1.00 89.44 103 THR A O 1
ATOM 828 N N . SER A 1 104 ? -11.379 6.102 -5.718 1.00 92.19 104 SER A N 1
ATOM 829 C CA . SER A 1 104 ? -10.807 4.897 -5.128 1.00 92.19 104 SER A CA 1
ATOM 830 C C . SER A 1 104 ? -11.300 3.661 -5.867 1.00 92.19 104 SER A C 1
ATOM 832 O O . SER A 1 104 ? -12.499 3.531 -6.106 1.00 92.19 104 SER A O 1
ATOM 834 N N . ARG A 1 105 ? -10.371 2.768 -6.202 1.00 95.69 105 ARG A N 1
ATOM 835 C CA . ARG A 1 105 ? -10.614 1.496 -6.886 1.00 95.69 105 ARG A CA 1
ATOM 836 C C . ARG A 1 105 ? -10.019 0.354 -6.077 1.00 95.69 105 ARG A C 1
ATOM 838 O O . ARG A 1 105 ? -8.993 0.534 -5.416 1.00 95.69 105 ARG A O 1
ATOM 845 N N . THR A 1 106 ? -10.670 -0.797 -6.090 1.00 97.12 106 THR A N 1
ATOM 846 C CA . THR A 1 106 ? -10.205 -1.993 -5.387 1.00 97.12 106 THR A CA 1
ATOM 847 C C . THR A 1 106 ? -9.081 -2.630 -6.176 1.00 97.12 106 THR A C 1
ATOM 849 O O . THR A 1 106 ? -9.244 -2.948 -7.350 1.00 97.12 106 THR A O 1
ATOM 852 N N . VAL A 1 107 ? -7.945 -2.850 -5.523 1.00 97.75 107 VAL A N 1
ATOM 853 C CA . VAL A 1 107 ? -6.830 -3.589 -6.111 1.00 97.75 107 VAL A CA 1
ATOM 854 C C . VAL A 1 107 ? -7.050 -5.076 -5.886 1.00 97.75 107 VAL A C 1
ATOM 856 O O . VAL A 1 107 ? -7.326 -5.490 -4.761 1.00 97.75 107 VAL A O 1
ATOM 859 N N . PHE A 1 108 ? -6.887 -5.883 -6.934 1.00 97.25 108 PHE A N 1
ATOM 860 C CA . PHE A 1 108 ? -7.033 -7.339 -6.839 1.00 97.25 108 PHE A CA 1
ATOM 861 C C . PHE A 1 108 ? -5.763 -8.121 -7.190 1.00 97.25 108 PHE A C 1
ATOM 863 O O . PHE A 1 108 ? -5.639 -9.274 -6.782 1.00 97.25 108 PHE A O 1
ATOM 870 N N . SER A 1 109 ? -4.800 -7.525 -7.898 1.00 97.12 109 SER A N 1
ATOM 871 C CA . SER A 1 109 ? -3.505 -8.164 -8.163 1.00 97.12 109 SER A CA 1
ATOM 872 C C . SER A 1 109 ? -2.420 -7.153 -8.528 1.00 97.12 109 SER A C 1
ATOM 874 O O . SER A 1 109 ? -2.721 -6.025 -8.912 1.00 97.12 109 SER A O 1
ATOM 876 N N . VAL A 1 110 ? -1.163 -7.593 -8.479 1.00 97.25 110 VAL A N 1
ATOM 877 C CA . VAL A 1 110 ? -0.016 -6.879 -9.055 1.00 97.25 110 VAL A CA 1
ATOM 878 C C . VAL A 1 110 ? 0.621 -7.756 -10.125 1.00 97.25 110 VAL A C 1
ATOM 880 O O . VAL A 1 110 ? 0.879 -8.936 -9.886 1.00 97.25 110 VAL A O 1
ATOM 883 N N . GLU A 1 111 ? 0.887 -7.178 -11.287 1.00 97.19 111 GLU A N 1
ATOM 884 C CA . GLU A 1 111 ? 1.521 -7.831 -12.429 1.00 97.19 111 GLU A CA 1
ATOM 885 C C . GLU A 1 111 ? 2.961 -7.341 -12.606 1.00 97.19 111 GLU A C 1
ATOM 887 O O . GLU A 1 111 ? 3.282 -6.193 -12.295 1.00 97.19 111 GLU A O 1
ATOM 892 N N . VAL A 1 112 ? 3.843 -8.225 -13.078 1.00 97.19 112 VAL A N 1
ATOM 893 C CA . VAL A 1 112 ? 5.232 -7.881 -13.408 1.00 97.19 112 VAL A CA 1
ATOM 894 C C . VAL A 1 112 ? 5.285 -7.464 -14.874 1.00 97.19 112 VAL A C 1
ATOM 896 O O . VAL A 1 112 ? 5.001 -8.280 -15.746 1.00 97.19 112 VAL A O 1
ATOM 899 N N . VAL A 1 113 ? 5.661 -6.214 -15.132 1.00 96.56 113 VAL A N 1
ATOM 900 C CA . VAL A 1 113 ? 5.800 -5.644 -16.481 1.00 96.56 113 VAL A CA 1
ATOM 901 C C . VAL A 1 113 ? 7.251 -5.738 -16.954 1.00 96.56 113 VAL A C 1
ATOM 903 O O . VAL A 1 113 ? 7.508 -6.206 -18.060 1.00 96.56 113 VAL A O 1
ATOM 906 N N . ASP A 1 114 ? 8.197 -5.343 -16.099 1.00 95.38 114 ASP A N 1
ATOM 907 C CA . ASP A 1 114 ? 9.638 -5.413 -16.358 1.00 95.38 114 ASP A CA 1
ATOM 908 C C . ASP A 1 114 ? 10.396 -5.741 -15.056 1.00 95.38 114 ASP A C 1
ATOM 910 O O . ASP A 1 114 ? 10.585 -4.867 -14.213 1.00 95.38 114 ASP A O 1
ATOM 914 N N . PRO A 1 115 ? 10.849 -6.989 -14.844 1.00 93.94 115 PRO A N 1
ATOM 915 C CA . PRO A 1 115 ? 11.515 -7.377 -13.601 1.00 93.94 115 PRO A CA 1
ATOM 916 C C . PRO A 1 115 ? 12.887 -6.712 -13.388 1.00 93.94 115 PRO A C 1
ATOM 918 O O . PRO A 1 115 ? 13.385 -6.714 -12.256 1.00 93.94 115 PRO A O 1
ATOM 921 N N . GLU A 1 116 ? 13.504 -6.163 -14.439 1.00 95.31 116 GLU A N 1
ATOM 922 C CA . GLU A 1 116 ? 14.795 -5.471 -14.359 1.00 95.31 116 GLU A CA 1
ATOM 923 C C . GLU A 1 116 ? 14.627 -4.002 -13.932 1.00 95.31 116 GLU A C 1
ATOM 925 O O . GLU A 1 116 ? 15.528 -3.428 -13.315 1.00 95.31 116 GLU A O 1
ATOM 930 N N . ASP A 1 117 ? 13.451 -3.405 -14.153 1.00 92.62 117 ASP A N 1
ATOM 931 C CA . ASP A 1 117 ? 13.107 -2.080 -13.639 1.00 92.62 117 ASP A CA 1
ATOM 932 C C . ASP A 1 117 ? 12.616 -2.161 -12.190 1.00 92.62 117 ASP A C 1
ATOM 934 O O . ASP A 1 117 ? 11.430 -2.266 -11.889 1.00 92.62 117 ASP A O 1
ATOM 938 N N . TRP A 1 118 ? 13.543 -2.035 -11.243 1.00 90.69 118 TRP A N 1
ATOM 939 C CA . TRP A 1 118 ? 13.224 -2.150 -9.818 1.00 90.69 118 TRP A CA 1
ATOM 940 C C . TRP A 1 118 ? 12.354 -1.007 -9.270 1.00 90.69 118 TRP A C 1
ATOM 942 O O . TRP A 1 118 ? 11.848 -1.122 -8.146 1.00 90.69 118 TRP A O 1
ATOM 952 N N . ALA A 1 119 ? 12.189 0.089 -10.018 1.00 89.12 119 ALA A N 1
ATOM 953 C CA . ALA A 1 119 ? 11.479 1.288 -9.583 1.00 89.12 119 ALA A CA 1
ATOM 954 C C . ALA A 1 119 ? 10.023 1.332 -10.062 1.00 89.12 119 ALA A C 1
ATOM 956 O O . ALA A 1 119 ? 9.176 1.805 -9.302 1.00 89.12 119 ALA A O 1
ATOM 957 N N . THR A 1 120 ? 9.746 0.847 -11.274 1.00 92.06 120 THR A N 1
ATOM 958 C CA . THR A 1 120 ? 8.413 0.905 -11.905 1.00 92.06 120 THR A CA 1
ATOM 959 C C . THR A 1 120 ? 8.006 -0.369 -12.653 1.00 92.06 120 THR A C 1
ATOM 961 O O . THR A 1 120 ? 6.962 -0.399 -13.293 1.00 92.06 120 THR A O 1
ATOM 964 N N . GLY A 1 121 ? 8.770 -1.452 -12.521 1.00 93.69 121 GLY A N 1
ATOM 965 C CA . GLY A 1 121 ? 8.569 -2.718 -13.226 1.00 93.69 121 GLY A CA 1
ATOM 966 C C . GLY A 1 121 ? 7.335 -3.545 -12.857 1.00 93.69 121 GLY A C 1
ATOM 967 O O . GLY A 1 121 ? 7.171 -4.654 -13.369 1.00 93.69 121 GLY A O 1
ATOM 968 N N . TRP A 1 122 ? 6.469 -3.055 -11.970 1.00 96.44 122 TRP A N 1
ATOM 969 C CA . TRP A 1 122 ? 5.246 -3.732 -11.538 1.00 96.44 122 TRP A CA 1
ATOM 970 C C . TRP A 1 122 ? 4.057 -2.803 -11.676 1.00 96.44 122 TRP A C 1
ATOM 972 O O . TRP A 1 122 ? 4.175 -1.620 -11.380 1.00 96.44 122 TRP A O 1
ATOM 982 N N . THR A 1 123 ? 2.898 -3.342 -12.036 1.00 96.38 123 THR A N 1
ATOM 983 C CA . THR A 1 123 ? 1.676 -2.551 -12.180 1.00 96.38 123 THR A CA 1
ATOM 984 C C . THR A 1 123 ? 0.512 -3.157 -11.405 1.00 96.38 123 THR A C 1
ATOM 986 O O . THR A 1 123 ? 0.416 -4.372 -11.220 1.00 96.38 123 THR A O 1
ATOM 989 N N . ILE A 1 124 ? -0.356 -2.294 -10.895 1.00 95.94 124 ILE A N 1
ATOM 990 C CA . ILE A 1 124 ? -1.545 -2.659 -10.133 1.00 95.94 124 ILE A CA 1
ATOM 991 C C . ILE A 1 124 ? -2.715 -2.909 -11.082 1.00 95.94 124 ILE A C 1
ATOM 993 O O . ILE A 1 124 ? -3.086 -2.028 -11.854 1.00 95.94 124 ILE A O 1
ATOM 997 N N . ASN A 1 125 ? -3.391 -4.043 -10.906 1.00 96.06 125 ASN A N 1
ATOM 998 C CA . ASN A 1 125 ? -4.691 -4.296 -11.521 1.00 96.06 125 ASN A CA 1
ATOM 999 C C . ASN A 1 125 ? -5.816 -3.987 -10.524 1.00 96.06 125 ASN A C 1
ATOM 1001 O O . ASN A 1 125 ? -5.796 -4.438 -9.370 1.00 96.06 125 ASN A O 1
ATOM 1005 N N . HIS A 1 126 ? -6.797 -3.213 -10.980 1.00 96.19 126 HIS A N 1
ATOM 1006 C CA . HIS A 1 126 ? -7.917 -2.722 -10.182 1.00 96.19 126 HIS A CA 1
ATOM 1007 C C . HIS A 1 126 ? -9.233 -2.759 -10.976 1.00 96.19 126 HIS A C 1
ATOM 1009 O O . HIS A 1 126 ? -9.215 -2.910 -12.199 1.00 96.19 126 HIS A O 1
ATOM 1015 N N . ASP A 1 127 ? -10.366 -2.616 -10.285 1.00 91.00 127 ASP A N 1
ATOM 1016 C CA . ASP A 1 127 ? -11.710 -2.544 -10.887 1.00 91.00 127 ASP A CA 1
ATOM 1017 C C . ASP A 1 127 ? -12.025 -1.214 -11.609 1.00 91.00 127 ASP A C 1
ATOM 1019 O O . ASP A 1 127 ? -11.250 -0.229 -11.493 1.00 91.00 127 ASP A O 1
#

Secondary structure (DSSP, 8-state):
-PPEEEEE--TT--HHHHHHHHHHHTTSEEEEHHHHHHHHHHHH-SHHHHHHHHHH-B-TTT--BS-SEEEES-SEE-HHHHHHHHHHHHTT--EEEE-TT--EEEEEEEEES-TT-TTT-EEEEE-